Protein AF-A0A656JW57-F1 (afdb_monomer_lite)

pLDDT: mean 93.83, std 10.46, range [46.31, 98.69]

Organism: NCBI:txid1194405

InterPro domains:
  IPR013249 RNA polymerase sigma factor 70, region 4 type 2 [PF08281] (1-48)
  IPR013324 RNA polymerase sigma factor, region 3/4-like [SSF88659] (2-48)
  IPR036388 Winged helix-like DNA-binding domain superfamily [G3DSA:1.10.10.10] (1-50)

Foldseek 3Di:
DPPPDDPLLSVLQCCCPPVVDDLVVSCVVSVHDSVVSVVSPVVRVVVVVVPDD

Structure (mmCIF, N/CA/C/O backbone):
data_AF-A0A656JW57-F1
#
_entry.id   AF-A0A656JW57-F1
#
loop_
_atom_site.group_PDB
_atom_site.id
_atom_site.type_symbol
_atom_site.label_atom_id
_atom_site.label_alt_id
_atom_site.label_comp_id
_atom_site.label_asym_id
_atom_site.label_entity_id
_atom_site.label_seq_id
_atom_site.pdbx_PDB_ins_code
_atom_site.Cartn_x
_atom_site.Cartn_y
_atom_site.Cartn_z
_atom_site.occupancy
_atom_site.B_iso_or_equiv
_atom_site.auth_seq_id
_atom_site.auth_comp_id
_atom_site.auth_asym_id
_atom_site.auth_atom_id
_atom_site.pdbx_PDB_model_num
ATOM 1 N N . MET A 1 1 ? 7.385 -6.518 -11.818 1.00 71.69 1 MET A N 1
ATOM 2 C CA . MET A 1 1 ? 6.729 -5.188 -11.776 1.00 71.69 1 MET A CA 1
ATOM 3 C C . MET A 1 1 ? 6.408 -4.722 -10.358 1.00 71.69 1 MET A C 1
ATOM 5 O O . MET A 1 1 ? 6.524 -3.537 -10.134 1.00 71.69 1 MET A O 1
ATOM 9 N N . LEU A 1 2 ? 6.011 -5.584 -9.404 1.00 87.88 2 LEU A N 1
ATOM 10 C CA . LEU A 1 2 ? 5.700 -5.159 -8.017 1.00 87.88 2 LEU A CA 1
ATOM 11 C C . LEU A 1 2 ? 6.678 -5.700 -6.956 1.00 87.88 2 LEU A C 1
ATOM 13 O O . LEU A 1 2 ? 6.546 -5.385 -5.771 1.00 87.88 2 LEU A O 1
ATOM 17 N N . ASP A 1 3 ? 7.644 -6.526 -7.355 1.00 86.69 3 ASP A N 1
ATOM 18 C CA . ASP A 1 3 ? 8.582 -7.187 -6.437 1.00 86.69 3 ASP A CA 1
ATOM 19 C C . ASP A 1 3 ? 9.584 -6.210 -5.802 1.00 86.69 3 ASP A C 1
ATOM 21 O O . ASP A 1 3 ? 10.112 -6.492 -4.730 1.00 86.69 3 ASP A O 1
ATOM 25 N N . GLY A 1 4 ? 9.783 -5.032 -6.408 1.00 88.94 4 GLY A N 1
ATOM 26 C CA . GLY A 1 4 ? 10.589 -3.944 -5.845 1.00 88.94 4 GLY A CA 1
ATOM 27 C C . GLY A 1 4 ? 9.883 -3.133 -4.752 1.00 88.94 4 GLY A C 1
ATOM 28 O O . GLY A 1 4 ? 10.514 -2.304 -4.100 1.00 88.94 4 GLY A O 1
ATOM 29 N N . LEU A 1 5 ? 8.585 -3.359 -4.521 1.00 94.25 5 LEU A N 1
ATOM 30 C CA . LEU A 1 5 ? 7.816 -2.661 -3.492 1.00 94.25 5 LEU A CA 1
ATOM 31 C C . LEU A 1 5 ? 7.870 -3.391 -2.151 1.00 94.25 5 LEU A C 1
ATOM 33 O O . LEU A 1 5 ? 7.853 -4.625 -2.074 1.00 94.25 5 LEU A O 1
ATOM 37 N N . SER A 1 6 ? 7.819 -2.615 -1.064 1.00 96.56 6 SER A N 1
ATOM 38 C CA . SER A 1 6 ? 7.643 -3.192 0.269 1.00 96.56 6 SER A CA 1
ATOM 39 C C . SER A 1 6 ? 6.324 -3.984 0.350 1.00 96.56 6 SER A C 1
ATOM 41 O O . SER A 1 6 ? 5.342 -3.632 -0.316 1.00 96.56 6 SER A O 1
ATOM 43 N N . PRO A 1 7 ? 6.243 -5.032 1.193 1.00 97.25 7 PRO A N 1
ATOM 44 C CA . PRO A 1 7 ? 5.040 -5.858 1.287 1.00 97.25 7 PRO A CA 1
ATOM 45 C C . PRO A 1 7 ? 3.764 -5.072 1.621 1.00 97.25 7 PRO A C 1
ATOM 47 O O . PRO A 1 7 ? 2.696 -5.407 1.117 1.00 97.25 7 PRO A O 1
ATOM 50 N N . ALA A 1 8 ? 3.859 -4.022 2.444 1.00 97.75 8 ALA A N 1
ATOM 51 C CA . ALA A 1 8 ? 2.713 -3.186 2.802 1.00 97.75 8 ALA A CA 1
ATOM 52 C C . ALA A 1 8 ? 2.205 -2.360 1.610 1.00 97.75 8 ALA A C 1
ATOM 54 O O . ALA A 1 8 ? 0.999 -2.305 1.378 1.00 97.75 8 ALA A O 1
ATOM 55 N N . VAL A 1 9 ? 3.121 -1.790 0.819 1.00 98.12 9 VAL A N 1
A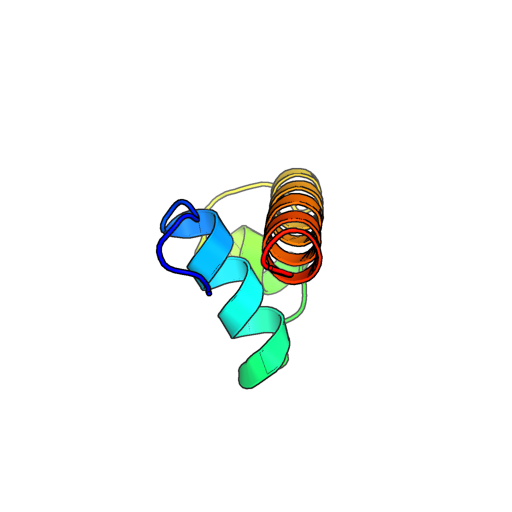TOM 56 C CA . VAL A 1 9 ? 2.774 -1.022 -0.385 1.00 98.12 9 VAL A CA 1
ATOM 57 C C . VAL A 1 9 ? 2.128 -1.927 -1.429 1.00 98.12 9 VAL A C 1
ATOM 59 O O . VAL A 1 9 ? 1.059 -1.607 -1.945 1.00 98.12 9 VAL A O 1
ATOM 62 N N . ARG A 1 10 ? 2.723 -3.102 -1.678 1.00 97.69 10 ARG A N 1
ATOM 63 C CA . ARG A 1 10 ? 2.179 -4.084 -2.623 1.00 97.69 10 ARG A CA 1
ATOM 64 C C . ARG A 1 10 ? 0.782 -4.556 -2.214 1.00 97.69 10 ARG A C 1
ATOM 66 O O . ARG A 1 10 ? -0.103 -4.600 -3.060 1.00 97.69 10 ARG A O 1
ATOM 73 N N . ARG A 1 11 ? 0.559 -4.874 -0.932 1.00 98.00 11 ARG A N 1
ATOM 74 C CA . ARG A 1 11 ? -0.767 -5.286 -0.434 1.00 98.00 11 ARG A CA 1
ATOM 75 C C . ARG A 1 11 ? -1.811 -4.184 -0.583 1.00 98.00 11 ARG A C 1
ATOM 77 O O . ARG A 1 11 ? -2.874 -4.454 -1.124 1.00 98.00 11 ARG A O 1
ATOM 84 N N . ALA A 1 12 ? -1.496 -2.959 -0.153 1.00 98.50 12 ALA A N 1
ATOM 85 C CA . ALA A 1 12 ? -2.407 -1.821 -0.287 1.00 98.50 12 ALA A CA 1
ATOM 86 C C . ALA A 1 12 ? -2.833 -1.606 -1.747 1.00 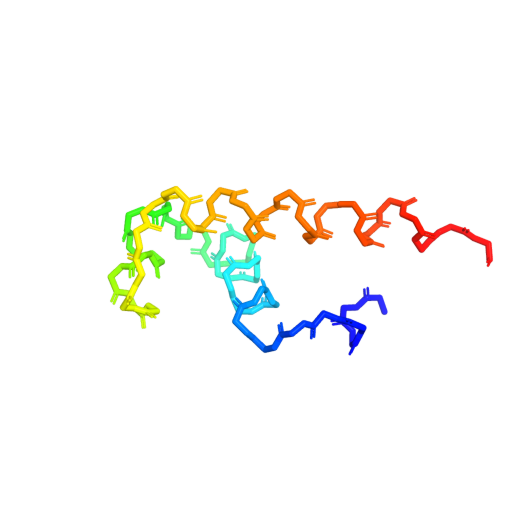98.50 12 ALA A C 1
ATOM 88 O O . ALA A 1 12 ? -4.018 -1.449 -2.036 1.00 98.50 12 ALA A O 1
ATOM 89 N N . PHE A 1 13 ? -1.866 -1.663 -2.666 1.00 97.94 13 PHE A N 1
ATOM 90 C CA . PHE A 1 13 ? -2.117 -1.499 -4.091 1.00 97.94 13 PHE A CA 1
ATOM 91 C C . PHE A 1 13 ? -3.005 -2.613 -4.656 1.00 97.94 13 PHE A C 1
ATOM 93 O O . PHE A 1 13 ? -4.023 -2.324 -5.279 1.00 97.94 13 PHE A O 1
ATOM 100 N N . LEU A 1 14 ? -2.677 -3.882 -4.390 1.00 97.50 14 LEU A N 1
ATOM 101 C CA . LEU A 1 14 ? -3.453 -5.019 -4.898 1.00 97.50 14 LEU A CA 1
ATOM 102 C C . LEU A 1 14 ? -4.878 -5.054 -4.334 1.00 97.50 14 LEU A C 1
ATOM 104 O O . LEU A 1 14 ? -5.812 -5.306 -5.087 1.00 97.50 14 LEU A O 1
ATOM 108 N N . TRP A 1 15 ? -5.071 -4.739 -3.053 1.00 98.44 15 TRP A N 1
ATOM 109 C CA . TRP A 1 15 ? -6.409 -4.637 -2.464 1.00 98.44 15 TRP A CA 1
ATOM 110 C C . TRP A 1 15 ? -7.250 -3.538 -3.104 1.00 98.44 15 TRP A C 1
ATOM 112 O O . TRP A 1 15 ? -8.429 -3.750 -3.374 1.00 98.44 15 TRP A O 1
ATOM 122 N N . SER A 1 16 ? -6.654 -2.385 -3.401 1.00 98.19 16 SER A N 1
ATOM 123 C CA . SER A 1 16 ? -7.366 -1.316 -4.099 1.00 98.19 16 SER A CA 1
ATOM 124 C C . SER A 1 16 ? -7.698 -1.695 -5.548 1.00 98.19 16 SER A C 1
ATOM 126 O O . SER A 1 16 ? -8.809 -1.429 -5.997 1.00 98.19 16 SER A O 1
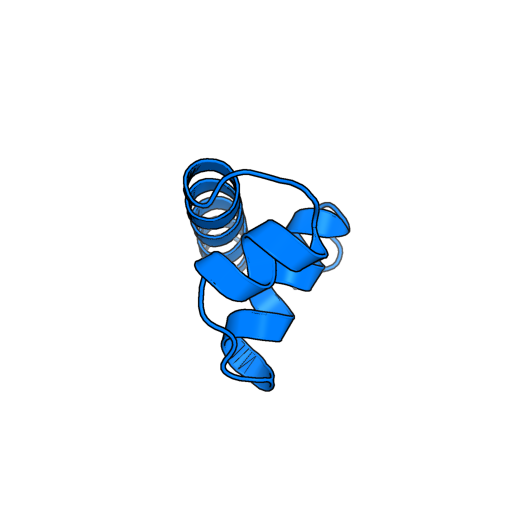ATOM 128 N N . GLN A 1 17 ? -6.762 -2.308 -6.280 1.00 96.94 17 GLN A N 1
ATOM 129 C CA . GLN A 1 17 ? -6.903 -2.539 -7.723 1.00 96.94 17 GLN A CA 1
ATOM 130 C C . GLN A 1 17 ? -7.657 -3.824 -8.085 1.00 96.94 17 GLN A C 1
ATOM 132 O O . GLN A 1 17 ? -8.409 -3.830 -9.053 1.00 96.94 17 GLN A O 1
ATOM 137 N N . LEU A 1 18 ? -7.450 -4.912 -7.339 1.00 96.88 18 LEU A N 1
ATOM 138 C CA . LEU A 1 18 ? -8.030 -6.224 -7.650 1.00 96.88 18 LEU A CA 1
ATOM 139 C C . LEU A 1 18 ? -9.275 -6.525 -6.818 1.00 96.88 18 LEU A C 1
ATOM 141 O O . LEU A 1 18 ? -10.210 -7.142 -7.316 1.00 96.88 18 LEU A O 1
ATOM 145 N N . GLU A 1 19 ? -9.284 -6.095 -5.557 1.00 96.62 19 GLU A N 1
ATOM 146 C CA . GLU A 1 19 ? -10.390 -6.363 -4.630 1.00 96.62 19 GLU A CA 1
ATOM 147 C C . GLU A 1 19 ? -11.330 -5.155 -4.462 1.00 96.62 19 GLU A C 1
ATOM 149 O O . GLU A 1 19 ? -12.387 -5.280 -3.848 1.00 96.62 19 GLU A O 1
ATOM 154 N N . GLY A 1 20 ? -10.976 -3.987 -5.011 1.00 97.56 20 GLY A N 1
ATOM 155 C CA . GLY A 1 20 ? -11.806 -2.780 -4.964 1.00 97.56 20 GLY A CA 1
ATOM 156 C C . GLY A 1 20 ? -11.927 -2.140 -3.578 1.00 97.56 20 GLY A C 1
ATOM 157 O O . GLY A 1 20 ? -12.847 -1.354 -3.350 1.00 97.56 20 GLY A O 1
ATOM 158 N N . LEU A 1 21 ? -11.030 -2.462 -2.639 1.00 98.38 21 LEU A N 1
ATOM 159 C CA . LEU A 1 21 ? -11.084 -1.909 -1.287 1.00 98.38 21 LEU A CA 1
ATOM 160 C C . LEU A 1 21 ? -10.830 -0.397 -1.269 1.00 98.38 21 LEU A C 1
ATOM 162 O O . LEU A 1 21 ? -9.931 0.119 -1.942 1.00 98.38 21 LEU A O 1
ATOM 166 N N . GLY A 1 22 ? -11.573 0.302 -0.407 1.00 98.19 22 GLY A N 1
ATOM 167 C CA . GLY A 1 22 ? -11.350 1.714 -0.120 1.00 98.19 22 GLY A CA 1
ATOM 168 C C . GLY A 1 22 ? -10.122 1.950 0.763 1.00 98.19 22 GLY A C 1
ATOM 169 O O . GLY A 1 22 ? -9.675 1.079 1.509 1.00 98.19 22 GLY A O 1
ATOM 170 N N . TYR A 1 23 ? -9.579 3.171 0.728 1.00 98.50 23 TYR A N 1
ATOM 171 C CA . TYR A 1 23 ? -8.375 3.515 1.499 1.00 98.50 23 TYR A CA 1
ATOM 172 C C . TYR A 1 23 ? -8.568 3.415 3.011 1.00 98.50 23 TYR A C 1
ATOM 174 O O . TYR A 1 23 ? -7.608 3.089 3.706 1.00 98.50 23 TYR A O 1
ATOM 182 N N . ARG A 1 24 ? -9.786 3.651 3.511 1.00 98.56 24 ARG A N 1
ATOM 183 C CA . ARG A 1 24 ? -10.125 3.462 4.925 1.00 98.56 24 ARG A CA 1
ATOM 184 C C . ARG A 1 24 ? -10.020 1.993 5.335 1.00 98.56 24 ARG A C 1
ATOM 186 O O . ARG A 1 24 ? -9.318 1.686 6.289 1.00 98.56 24 ARG A O 1
ATOM 193 N N . ASP A 1 25 ? -10.618 1.088 4.565 1.00 98.69 25 ASP A N 1
ATOM 194 C CA . ASP A 1 25 ? -10.608 -0.347 4.879 1.00 98.69 25 ASP A CA 1
ATOM 195 C C . ASP A 1 25 ? -9.182 -0.922 4.796 1.00 98.69 25 ASP A C 1
ATOM 197 O O . ASP A 1 25 ? -8.776 -1.761 5.598 1.00 98.69 25 ASP A O 1
ATOM 201 N N . ILE A 1 26 ? -8.375 -0.429 3.851 1.00 98.69 26 ILE A N 1
ATOM 202 C CA . ILE A 1 26 ? -6.950 -0.773 3.745 1.00 98.69 26 ILE A CA 1
ATOM 203 C C . ILE A 1 26 ? -6.163 -0.233 4.945 1.00 98.69 26 ILE A C 1
ATOM 205 O O . ILE A 1 26 ? -5.293 -0.930 5.466 1.00 98.69 26 ILE A O 1
ATOM 209 N N . ALA A 1 27 ? -6.447 1.000 5.370 1.00 98.69 27 ALA A N 1
ATOM 210 C CA . ALA A 1 27 ? -5.797 1.633 6.513 1.00 98.69 27 ALA A CA 1
ATOM 211 C C . ALA A 1 27 ? -6.053 0.838 7.800 1.00 98.69 27 ALA A C 1
ATOM 213 O O . ALA A 1 27 ? -5.106 0.542 8.525 1.00 98.69 27 ALA A O 1
ATOM 214 N N . GLU A 1 28 ? -7.296 0.408 8.018 1.00 98.62 28 GLU A N 1
ATOM 215 C CA . GLU A 1 28 ? -7.678 -0.462 9.132 1.00 98.62 28 GLU A CA 1
ATOM 216 C C . GLU A 1 28 ? -6.958 -1.817 9.070 1.00 98.62 28 GLU A C 1
ATOM 218 O O . GLU A 1 28 ? -6.330 -2.220 10.046 1.00 98.62 28 GLU A O 1
ATOM 223 N N . ARG A 1 29 ? -6.955 -2.494 7.911 1.00 98.38 29 ARG A N 1
ATOM 224 C CA . ARG A 1 29 ? -6.295 -3.807 7.746 1.00 98.38 29 ARG A CA 1
ATOM 225 C C . ARG A 1 29 ? -4.777 -3.776 7.921 1.00 98.38 29 ARG A C 1
ATOM 227 O O . ARG A 1 29 ? -4.186 -4.794 8.271 1.00 98.38 29 ARG A O 1
ATOM 234 N N . LEU A 1 30 ? -4.136 -2.658 7.588 1.00 98.19 30 LEU A N 1
ATOM 235 C CA . LEU A 1 30 ? -2.687 -2.486 7.714 1.00 98.19 30 LEU A CA 1
ATOM 236 C C . LEU A 1 30 ? -2.278 -1.804 9.023 1.00 98.19 30 LEU A C 1
ATOM 238 O O . LEU A 1 30 ? -1.081 -1.618 9.224 1.00 98.19 30 LEU A O 1
ATOM 2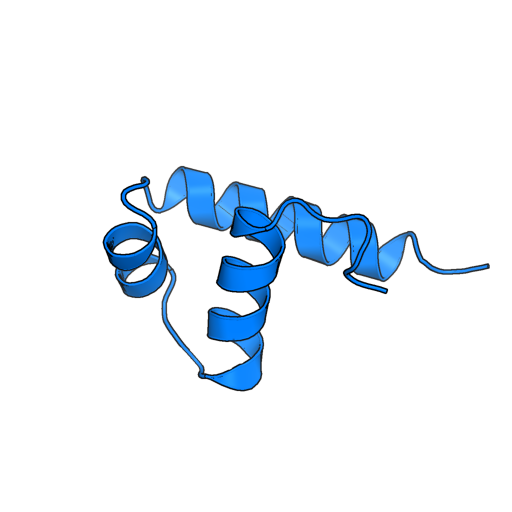42 N N . GLU A 1 31 ? -3.236 -1.423 9.874 1.00 98.38 31 GLU A N 1
ATOM 243 C CA . GLU A 1 31 ? -3.010 -0.674 11.116 1.00 98.38 31 GLU A CA 1
ATOM 244 C C . GLU A 1 31 ? -2.220 0.631 10.888 1.00 98.38 31 GLU A C 1
ATOM 246 O O . GLU A 1 31 ? -1.283 0.984 11.605 1.00 98.38 31 GLU A O 1
ATOM 251 N N . VAL A 1 32 ? -2.596 1.375 9.846 1.00 98.50 32 VAL A N 1
ATOM 252 C CA . VAL A 1 32 ? -1.994 2.666 9.485 1.00 98.50 32 VAL A CA 1
ATOM 253 C C . VAL A 1 32 ? -3.069 3.727 9.259 1.00 98.50 32 VAL A C 1
ATOM 255 O O . VAL A 1 32 ? -4.258 3.448 9.247 1.00 98.50 32 VAL A O 1
ATOM 258 N N . SER A 1 33 ? -2.663 4.979 9.043 1.00 98.69 33 SER A N 1
ATOM 259 C CA . SER A 1 33 ? -3.599 6.036 8.638 1.00 98.69 33 SER A CA 1
ATOM 260 C C . SER A 1 33 ? -3.915 5.990 7.137 1.00 98.69 33 SER A C 1
ATOM 262 O O . SER A 1 33 ? -3.069 5.604 6.326 1.00 98.69 33 SER A O 1
ATOM 264 N N . GLU A 1 34 ? -5.071 6.524 6.730 1.00 98.50 34 GLU A N 1
ATOM 265 C CA . GLU A 1 34 ? -5.396 6.741 5.309 1.00 98.50 34 GLU A CA 1
ATOM 266 C C . GLU A 1 34 ? -4.341 7.592 4.579 1.00 98.50 34 GLU A C 1
ATOM 268 O O . GLU A 1 34 ? -4.090 7.408 3.388 1.00 98.50 34 GLU A O 1
ATOM 273 N N . ARG A 1 35 ? -3.672 8.513 5.288 1.00 98.62 35 ARG A N 1
ATOM 274 C CA . ARG A 1 35 ? -2.549 9.288 4.739 1.00 98.62 35 ARG A CA 1
ATOM 275 C C . ARG A 1 35 ? -1.384 8.377 4.350 1.00 98.62 35 ARG A C 1
ATOM 277 O O . ARG A 1 35 ? -0.779 8.584 3.299 1.00 98.62 35 ARG A O 1
ATOM 284 N N . THR A 1 36 ? -1.073 7.376 5.173 1.00 98.69 36 THR A N 1
ATOM 285 C CA . THR A 1 36 ? -0.058 6.367 4.851 1.00 98.69 36 THR A CA 1
ATOM 286 C C . THR A 1 36 ? -0.478 5.537 3.641 1.00 98.69 36 THR A C 1
ATOM 288 O O . THR A 1 36 ? 0.348 5.337 2.755 1.00 98.69 36 THR A O 1
ATOM 291 N N . VAL A 1 37 ? -1.751 5.136 3.544 1.00 98.69 37 VAL A N 1
ATOM 292 C CA . VAL A 1 37 ? -2.268 4.407 2.371 1.00 98.69 37 VAL A CA 1
ATOM 293 C C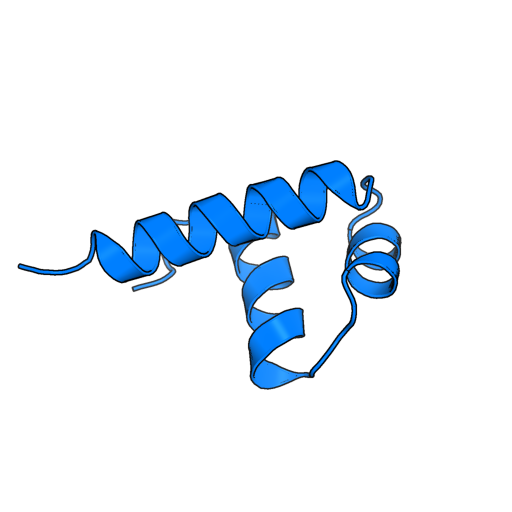 . VAL A 1 37 ? -2.129 5.238 1.097 1.00 98.69 37 VAL A C 1
ATOM 295 O O . VAL A 1 37 ? -1.586 4.750 0.113 1.00 98.69 37 VAL A O 1
ATOM 298 N N . LYS A 1 38 ? -2.501 6.524 1.116 1.00 98.56 38 LYS A N 1
ATOM 299 C CA . LYS A 1 38 ? -2.299 7.433 -0.029 1.00 98.56 38 LYS A CA 1
ATOM 300 C C . LYS A 1 38 ? -0.829 7.514 -0.457 1.00 98.56 38 LYS A C 1
ATOM 302 O O . LYS A 1 38 ? -0.541 7.501 -1.650 1.00 98.56 38 LYS A O 1
ATOM 307 N N . ARG A 1 39 ? 0.103 7.553 0.504 1.00 98.69 39 ARG A N 1
ATOM 308 C CA . ARG A 1 39 ? 1.547 7.508 0.217 1.00 98.69 39 ARG A CA 1
ATOM 309 C C . ARG A 1 39 ? 1.963 6.173 -0.403 1.00 98.69 39 ARG A C 1
ATOM 311 O O . ARG A 1 39 ? 2.731 6.183 -1.356 1.00 98.69 39 ARG A O 1
ATOM 318 N N . TYR A 1 40 ? 1.452 5.049 0.097 1.00 98.50 40 TYR A N 1
ATOM 319 C CA . TYR A 1 40 ? 1.700 3.736 -0.503 1.00 98.50 40 TYR A CA 1
ATOM 320 C C . TYR A 1 40 ? 1.190 3.670 -1.945 1.00 98.50 40 TYR A C 1
ATOM 322 O O . TYR A 1 40 ? 1.913 3.197 -2.815 1.00 98.50 40 TYR A O 1
ATOM 330 N N . MET A 1 41 ? 0.002 4.210 -2.229 1.00 98.31 41 MET A N 1
ATOM 331 C CA . MET A 1 41 ? -0.525 4.261 -3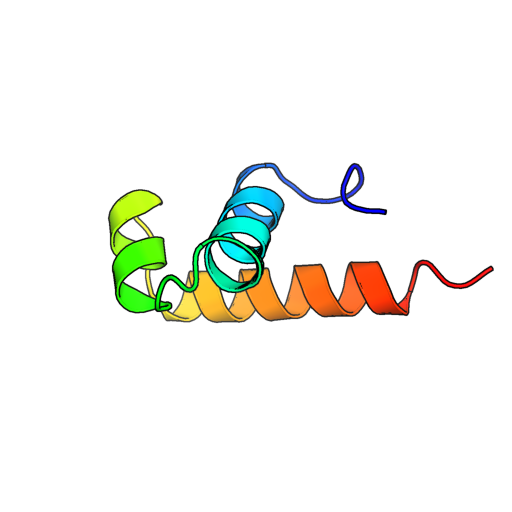.595 1.00 98.31 41 MET A CA 1
ATOM 332 C C . MET A 1 41 ? 0.372 5.085 -4.519 1.00 98.31 41 MET A C 1
ATOM 334 O O . MET A 1 41 ? 0.679 4.629 -5.615 1.00 98.31 41 MET A O 1
ATOM 338 N N . ALA A 1 42 ? 0.851 6.250 -4.071 1.00 97.88 42 ALA A N 1
ATOM 339 C CA . ALA A 1 42 ? 1.794 7.057 -4.846 1.00 97.88 42 ALA A CA 1
ATOM 340 C C . ALA A 1 42 ? 3.080 6.277 -5.176 1.00 97.88 42 ALA A C 1
ATOM 342 O O . ALA A 1 42 ? 3.481 6.240 -6.334 1.00 97.88 42 ALA A O 1
ATOM 343 N N . GLN A 1 43 ? 3.663 5.585 -4.189 1.00 96.88 43 GLN A N 1
ATOM 344 C CA . GLN A 1 43 ? 4.852 4.746 -4.388 1.00 96.88 43 GLN A CA 1
ATOM 345 C C . GLN A 1 43 ? 4.600 3.588 -5.361 1.00 96.88 43 GLN A C 1
ATOM 347 O O . GLN A 1 43 ? 5.463 3.263 -6.171 1.00 96.88 43 GLN A O 1
ATOM 352 N N . ALA A 1 44 ? 3.429 2.951 -5.284 1.00 96.62 44 ALA A N 1
ATOM 353 C CA . ALA A 1 44 ? 3.076 1.859 -6.181 1.00 96.62 44 ALA A CA 1
ATOM 354 C C . ALA A 1 44 ? 2.892 2.342 -7.626 1.00 96.62 44 ALA A C 1
ATOM 356 O O . ALA A 1 44 ? 3.442 1.729 -8.535 1.00 96.62 44 ALA A O 1
ATOM 357 N N . TYR A 1 45 ? 2.179 3.454 -7.842 1.00 95.88 45 TYR A N 1
ATOM 358 C CA . TYR A 1 45 ? 2.024 4.038 -9.177 1.00 95.88 45 TYR A CA 1
ATOM 359 C C . TYR A 1 45 ? 3.359 4.506 -9.752 1.00 95.88 45 TYR A C 1
ATOM 361 O O . TYR A 1 45 ? 3.651 4.196 -10.901 1.00 95.88 45 TYR A O 1
ATOM 369 N N . GLU A 1 46 ? 4.180 5.199 -8.960 1.00 94.81 46 GLU A N 1
ATOM 370 C CA . GLU A 1 46 ? 5.528 5.607 -9.363 1.00 94.81 46 GLU A CA 1
ATOM 371 C C . GLU A 1 46 ? 6.357 4.392 -9.785 1.00 94.81 46 GLU A C 1
ATOM 373 O O . GLU A 1 46 ? 6.929 4.390 -10.867 1.00 94.81 46 GLU A O 1
ATOM 378 N N . HIS A 1 47 ? 6.354 3.314 -8.999 1.00 92.69 47 HIS A N 1
ATOM 379 C CA . HIS A 1 47 ? 7.068 2.094 -9.364 1.00 92.69 47 HIS A CA 1
ATOM 380 C C . HIS A 1 47 ? 6.535 1.461 -10.656 1.00 92.69 47 HIS A C 1
ATOM 382 O O . HIS A 1 47 ? 7.327 1.047 -11.493 1.00 92.69 47 HIS A O 1
ATOM 388 N N . CYS A 1 48 ? 5.216 1.420 -10.860 1.00 91.88 48 CYS A N 1
ATOM 389 C CA . CYS A 1 48 ? 4.636 0.902 -12.100 1.00 91.88 48 CYS A CA 1
ATOM 390 C C . CYS A 1 48 ? 4.984 1.760 -13.325 1.00 91.88 48 CYS A C 1
ATOM 392 O O . CYS A 1 48 ? 5.170 1.206 -14.400 1.00 91.88 48 CYS A O 1
ATOM 394 N N . LEU A 1 49 ? 5.063 3.084 -13.167 1.00 89.69 49 LEU A N 1
ATOM 395 C CA . LEU A 1 49 ? 5.390 4.022 -14.246 1.00 89.69 49 LEU A CA 1
ATOM 396 C C . LEU A 1 49 ? 6.894 4.093 -14.540 1.00 89.69 49 LEU A C 1
ATOM 398 O O . LEU A 1 49 ? 7.280 4.405 -15.658 1.00 89.69 49 LEU A O 1
ATOM 402 N N . LEU A 1 50 ? 7.739 3.841 -13.539 1.00 84.06 50 LEU A N 1
ATOM 403 C CA . LEU A 1 50 ? 9.196 3.814 -13.687 1.00 84.06 50 LEU A CA 1
ATOM 404 C C . LEU A 1 50 ? 9.723 2.451 -14.147 1.00 84.06 50 LEU A C 1
ATOM 406 O O . LEU A 1 50 ? 10.864 2.370 -14.588 1.00 84.06 50 LEU A O 1
ATOM 410 N N . VAL A 1 51 ? 8.917 1.386 -14.062 1.00 68.50 51 VAL A N 1
ATOM 411 C CA . VAL A 1 51 ? 9.186 0.109 -14.744 1.00 68.50 51 VAL A CA 1
ATOM 412 C C . VAL A 1 51 ? 8.754 0.245 -16.210 1.00 68.50 51 VAL A C 1
ATOM 414 O O . VAL A 1 51 ? 7.893 -0.476 -16.698 1.00 68.50 51 VAL A O 1
ATOM 417 N N . ASP A 1 52 ? 9.358 1.210 -16.894 1.00 55.59 52 ASP A N 1
ATOM 418 C CA . ASP A 1 52 ? 9.477 1.269 -18.344 1.00 55.59 52 ASP A CA 1
ATOM 419 C C . ASP A 1 52 ? 10.989 1.277 -18.635 1.00 55.59 52 ASP A C 1
ATOM 421 O O . ASP A 1 52 ? 11.716 2.087 -18.051 1.00 55.59 52 ASP A O 1
ATOM 425 N N . TRP A 1 53 ? 11.407 0.378 -19.540 1.00 46.31 53 TRP A N 1
ATOM 426 C CA . TRP A 1 53 ? 12.759 0.112 -20.086 1.00 46.31 53 TRP A CA 1
ATOM 427 C C . TRP A 1 53 ? 13.620 -0.948 -19.380 1.00 46.31 53 TRP A C 1
ATOM 429 O O . TRP A 1 53 ? 14.283 -0.656 -18.360 1.00 46.31 53 TRP A O 1
#

Secondary structure (DSSP, 8-state):
--TTS-HHHHHHHHHHHTS---HHHHHHHTTS-HHHHHHHHHHHHHHHHH---

Sequence (53 aa):
MLDGLSPAVRRAFLWSQLEGLGYRDIAERLEVSERTVKRYMAQAYEHCLLVDW

Radius of gyration: 10.66 Å; chains: 1; bounding box: 25×16×31 Å